Protein AF-A0A3B3WQ26-F1 (afdb_monomer_lite)

pLDDT: mean 80.36, std 15.33, range [40.53, 94.94]

Foldseek 3Di:
DDDDDDDDDDPPPDPLQADDADPDPCRLVVLLVQCPDLDPSSLRRSLVSLLVQCVDVVSLVVVVVVVVSLVVQCVRPDPSSNVSSVVSVVSSVVVVVVPD

Structure (mmCIF, N/CA/C/O backbone):
data_AF-A0A3B3WQ26-F1
#
_entry.id   AF-A0A3B3WQ26-F1
#
loop_
_atom_site.group_PDB
_atom_site.id
_atom_site.type_symbol
_atom_site.label_atom_id
_atom_site.label_alt_id
_atom_site.label_comp_id
_atom_site.label_asym_id
_atom_site.label_entity_id
_atom_site.label_seq_id
_atom_site.pdbx_PDB_ins_code
_atom_site.Cartn_x
_atom_site.Cartn_y
_atom_site.Cartn_z
_atom_site.occupancy
_atom_site.B_iso_or_equiv
_atom_site.auth_seq_id
_atom_site.auth_comp_id
_atom_site.auth_asym_id
_atom_site.auth_atom_id
_atom_site.pdbx_PDB_model_num
ATOM 1 N N . GLY A 1 1 ? 41.587 -30.129 21.181 1.00 42.97 1 GLY A N 1
ATOM 2 C CA . GLY A 1 1 ? 41.619 -29.229 20.016 1.00 42.97 1 GLY A CA 1
ATOM 3 C C . GLY A 1 1 ? 40.367 -29.426 19.189 1.00 42.97 1 GLY A C 1
ATOM 4 O O . GLY A 1 1 ? 39.942 -30.564 19.056 1.00 42.97 1 GLY A O 1
ATOM 5 N N . LYS A 1 2 ? 39.873 -28.321 18.613 1.00 40.53 2 LYS A N 1
ATOM 6 C CA . LYS A 1 2 ? 38.750 -28.172 17.662 1.00 40.53 2 LYS A CA 1
ATOM 7 C C . LYS A 1 2 ? 37.386 -27.827 18.279 1.00 40.53 2 LYS A C 1
ATOM 9 O O . LYS A 1 2 ? 36.528 -28.666 18.510 1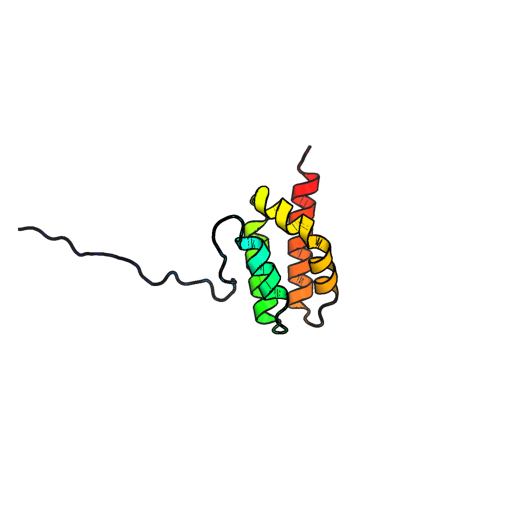.00 40.53 2 LYS A O 1
ATOM 14 N N . HIS A 1 3 ? 37.247 -26.518 18.493 1.00 47.16 3 HIS A N 1
ATOM 15 C CA . HIS A 1 3 ? 36.004 -25.755 18.449 1.00 47.16 3 HIS A CA 1
ATOM 16 C C . HIS A 1 3 ? 35.304 -25.926 17.093 1.00 47.16 3 HIS A C 1
ATOM 18 O O . HIS A 1 3 ? 35.989 -25.939 16.073 1.00 47.16 3 HIS A O 1
ATOM 24 N N . ALA A 1 4 ? 33.971 -25.935 17.087 1.00 45.88 4 ALA A N 1
ATOM 25 C CA . ALA A 1 4 ? 33.161 -25.119 16.176 1.00 45.88 4 ALA A CA 1
ATOM 26 C C . ALA A 1 4 ? 31.680 -25.230 16.569 1.00 45.88 4 ALA A C 1
ATOM 28 O O . ALA A 1 4 ? 31.008 -26.224 16.308 1.00 45.88 4 ALA A O 1
ATOM 29 N N . GLN A 1 5 ? 31.206 -24.178 17.229 1.00 51.31 5 GLN A N 1
ATOM 30 C CA . GLN A 1 5 ? 29.815 -23.892 17.554 1.00 51.31 5 GLN A CA 1
ATOM 31 C C . GLN A 1 5 ? 28.974 -23.848 16.264 1.00 51.31 5 GLN A C 1
ATOM 33 O O . GLN A 1 5 ? 29.229 -23.019 15.391 1.00 51.31 5 GLN A O 1
ATOM 38 N N . ASN A 1 6 ? 27.968 -24.717 16.136 1.00 47.59 6 ASN A N 1
ATOM 39 C CA . ASN A 1 6 ? 26.998 -24.659 15.041 1.00 47.59 6 ASN A CA 1
ATOM 40 C C . ASN A 1 6 ? 26.007 -23.513 15.307 1.00 47.59 6 ASN A C 1
ATOM 42 O O . ASN A 1 6 ? 25.077 -23.642 16.099 1.00 47.59 6 ASN A O 1
ATOM 46 N N . ASN A 1 7 ? 26.259 -22.367 14.682 1.00 61.41 7 ASN A N 1
ATOM 47 C CA . ASN A 1 7 ? 25.336 -21.246 14.569 1.00 61.41 7 ASN A CA 1
ATOM 48 C C . ASN A 1 7 ? 24.372 -21.521 13.412 1.00 61.41 7 ASN A C 1
ATOM 50 O O . ASN A 1 7 ? 24.836 -21.471 12.283 1.00 61.41 7 ASN A O 1
ATOM 54 N N . HIS A 1 8 ? 23.071 -21.736 13.646 1.00 50.28 8 HIS A N 1
ATOM 55 C CA . HIS A 1 8 ? 22.072 -21.560 12.584 1.00 50.28 8 HIS A CA 1
ATOM 56 C C . HIS A 1 8 ? 20.718 -21.051 13.104 1.00 50.28 8 HIS A C 1
ATOM 58 O O . HIS A 1 8 ? 19.899 -21.803 13.621 1.00 50.28 8 HIS A O 1
ATOM 64 N N . ARG A 1 9 ? 20.507 -19.758 12.808 1.00 46.22 9 ARG A N 1
ATOM 65 C CA . ARG A 1 9 ? 19.246 -19.031 12.583 1.0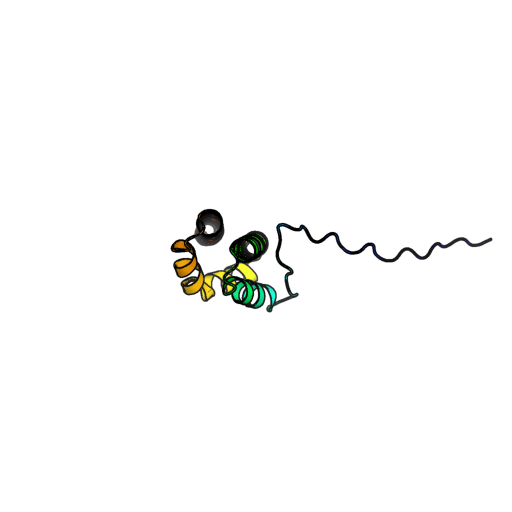0 46.22 9 ARG A CA 1
ATOM 66 C C . ARG A 1 9 ? 18.332 -18.780 13.785 1.00 46.22 9 ARG A C 1
ATOM 68 O O . ARG A 1 9 ? 17.401 -19.525 14.069 1.00 46.22 9 ARG A O 1
ATOM 75 N N . ALA A 1 10 ? 18.512 -17.591 14.361 1.00 52.03 10 ALA A N 1
ATOM 76 C CA . ALA A 1 10 ? 17.415 -16.838 14.959 1.00 52.03 10 ALA A CA 1
ATOM 77 C C . ALA A 1 10 ? 16.211 -16.791 13.987 1.00 52.03 10 ALA A C 1
ATOM 79 O O . ALA A 1 10 ? 16.429 -16.673 12.772 1.00 52.03 10 ALA A O 1
ATOM 80 N N . PRO A 1 11 ? 14.959 -16.868 14.478 1.00 49.25 11 PRO A N 1
ATOM 81 C CA . PRO A 1 11 ? 13.804 -16.579 13.641 1.00 49.25 11 PRO A CA 1
ATOM 82 C C . PRO A 1 11 ? 14.003 -15.162 13.112 1.00 49.25 11 PRO A C 1
ATOM 84 O O . PRO A 1 11 ? 14.308 -14.257 13.892 1.00 49.25 11 PRO A O 1
ATOM 87 N N . SER A 1 12 ? 13.916 -14.964 11.793 1.00 55.62 12 SER A N 1
ATOM 88 C CA . SER A 1 12 ? 13.943 -13.608 11.253 1.00 55.62 12 SER A CA 1
ATOM 89 C C . SER A 1 12 ? 12.835 -12.852 11.967 1.00 55.62 12 SER A C 1
ATOM 91 O O . SER A 1 12 ? 11.672 -13.246 11.855 1.00 55.62 12 SER A O 1
ATOM 93 N N . VAL A 1 13 ? 13.200 -11.841 12.750 1.00 57.19 13 VAL A N 1
ATOM 94 C CA . VAL A 1 13 ? 12.253 -10.918 13.364 1.00 57.19 13 VAL A CA 1
ATOM 95 C C . VAL A 1 13 ? 11.523 -10.272 12.194 1.00 57.19 13 VAL A C 1
ATOM 97 O O . VAL A 1 13 ? 12.040 -9.360 11.556 1.00 57.19 13 VAL A O 1
ATOM 100 N N . MET A 1 14 ? 10.387 -10.854 11.813 1.00 60.06 14 MET A N 1
ATOM 101 C CA . MET A 1 14 ? 9.505 -10.260 10.826 1.00 60.06 14 MET A CA 1
ATOM 102 C C . MET A 1 14 ? 9.037 -8.959 11.455 1.00 60.06 14 MET A C 1
ATOM 104 O O . MET A 1 14 ? 8.505 -8.974 12.565 1.00 60.06 14 MET A O 1
ATOM 108 N N . ASP A 1 15 ? 9.317 -7.846 10.781 1.00 68.81 15 ASP A N 1
ATOM 109 C CA . ASP A 1 15 ? 8.819 -6.539 11.183 1.00 68.81 15 ASP A CA 1
ATOM 110 C C . ASP A 1 15 ? 7.297 -6.667 11.368 1.00 68.81 15 ASP A C 1
ATOM 112 O O . ASP A 1 15 ? 6.603 -6.998 10.401 1.00 68.81 15 ASP A O 1
ATOM 116 N N . PRO A 1 16 ? 6.759 -6.474 12.587 1.00 75.50 16 PRO A N 1
ATOM 117 C CA . PRO A 1 16 ? 5.338 -6.672 12.851 1.00 75.50 16 PRO A CA 1
ATOM 118 C C . PRO A 1 16 ? 4.462 -5.702 12.052 1.00 75.50 16 PRO A C 1
ATOM 120 O O . PRO A 1 16 ? 3.257 -5.937 11.949 1.00 75.50 16 PRO A O 1
ATOM 123 N N . ASN A 1 17 ? 5.059 -4.656 11.466 1.00 81.00 17 ASN A N 1
ATOM 124 C CA . ASN A 1 17 ? 4.409 -3.692 10.587 1.00 81.00 17 ASN A CA 1
ATOM 125 C C . ASN A 1 17 ? 4.442 -4.091 9.102 1.00 81.00 17 ASN A C 1
ATOM 127 O O . ASN A 1 17 ? 3.924 -3.344 8.269 1.00 81.00 17 ASN A O 1
ATOM 131 N N . ARG A 1 18 ? 5.006 -5.253 8.749 1.00 83.44 18 ARG A N 1
ATOM 132 C CA . ARG A 1 18 ? 5.065 -5.758 7.370 1.00 83.44 18 ARG A CA 1
ATOM 133 C C . ARG A 1 18 ? 4.351 -7.092 7.238 1.00 83.44 18 ARG A C 1
ATOM 135 O O . ARG A 1 18 ? 4.375 -7.939 8.129 1.00 83.44 18 ARG A O 1
ATOM 142 N N . ALA A 1 19 ? 3.704 -7.279 6.097 1.00 85.62 19 ALA A N 1
ATOM 143 C CA . ALA A 1 19 ? 3.104 -8.553 5.744 1.00 85.62 19 ALA A CA 1
ATOM 144 C C . ALA A 1 19 ? 4.177 -9.542 5.257 1.00 85.62 19 ALA A C 1
ATOM 146 O O . ALA A 1 19 ? 5.120 -9.119 4.579 1.00 85.62 19 ALA A O 1
ATOM 147 N N . PRO A 1 20 ? 4.019 -10.855 5.514 1.00 85.56 20 PRO A N 1
ATOM 148 C CA . PRO A 1 20 ? 4.859 -11.881 4.909 1.00 85.56 20 PRO A CA 1
ATOM 149 C C . PRO A 1 20 ? 4.776 -11.819 3.381 1.00 85.56 20 PRO A C 1
ATOM 151 O O . PRO A 1 20 ? 3.680 -11.792 2.813 1.00 85.56 20 PRO A O 1
ATOM 154 N N . VAL A 1 21 ? 5.936 -11.838 2.726 1.00 86.12 21 VAL A N 1
ATOM 155 C CA . VAL A 1 21 ? 6.065 -11.701 1.272 1.00 86.12 21 VAL A CA 1
ATOM 156 C C . VAL A 1 21 ? 6.592 -13.001 0.665 1.00 86.12 21 VAL A C 1
ATOM 158 O O . VAL A 1 21 ? 7.655 -13.486 1.051 1.00 86.12 21 VAL A O 1
ATOM 161 N N . ALA A 1 22 ? 5.872 -13.569 -0.302 1.00 86.75 22 ALA A N 1
ATOM 162 C CA . ALA A 1 22 ? 6.334 -14.723 -1.066 1.00 86.75 22 ALA A CA 1
ATOM 163 C C . ALA A 1 22 ? 7.495 -14.359 -1.994 1.00 86.75 22 ALA A C 1
ATOM 165 O O . ALA A 1 22 ? 7.612 -13.246 -2.501 1.00 86.75 22 ALA A O 1
ATOM 166 N N . PHE A 1 23 ? 8.323 -15.353 -2.293 1.00 79.88 23 PHE A N 1
ATOM 167 C CA . PHE A 1 23 ? 9.448 -15.198 -3.206 1.00 79.88 23 PHE A CA 1
ATOM 168 C C . PHE A 1 23 ? 9.007 -15.100 -4.670 1.00 79.88 23 PHE A C 1
ATOM 170 O O . PHE A 1 23 ? 8.001 -15.682 -5.088 1.00 79.88 23 PHE A O 1
ATOM 177 N N . GLY A 1 24 ? 9.808 -14.389 -5.474 1.00 84.19 24 GLY A N 1
ATOM 178 C CA . GLY A 1 24 ? 9.613 -14.288 -6.923 1.00 84.19 24 GLY A CA 1
ATOM 179 C C . GLY A 1 24 ? 8.219 -13.776 -7.289 1.00 84.19 24 GLY A C 1
ATOM 180 O O . GLY A 1 24 ? 7.572 -13.103 -6.489 1.00 84.19 24 GLY A O 1
ATOM 181 N N . ARG A 1 25 ? 7.715 -14.102 -8.481 1.00 83.69 25 ARG A N 1
ATOM 182 C CA . ARG A 1 25 ? 6.475 -13.544 -9.068 1.00 83.69 25 ARG A CA 1
ATOM 183 C C . ARG A 1 25 ? 5.200 -13.649 -8.211 1.00 83.69 25 ARG A C 1
ATOM 185 O O . ARG A 1 25 ? 4.221 -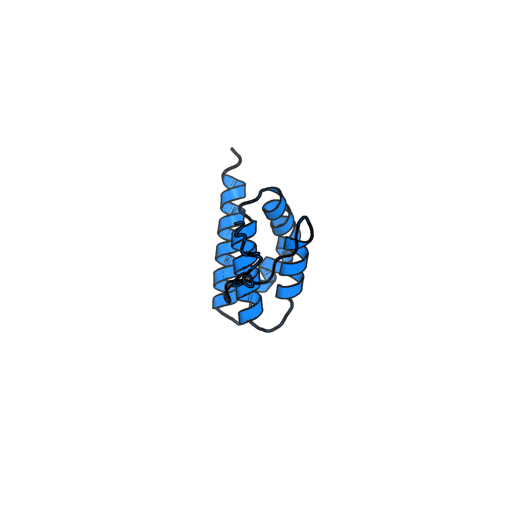12.983 -8.522 1.00 83.69 25 ARG A O 1
ATOM 192 N N . ARG A 1 26 ? 5.195 -14.442 -7.132 1.00 86.75 26 ARG A N 1
ATOM 193 C CA . ARG A 1 26 ? 4.064 -14.563 -6.194 1.00 86.75 26 ARG A CA 1
ATOM 194 C C . ARG A 1 26 ? 3.980 -13.443 -5.149 1.00 86.75 26 ARG A C 1
ATOM 196 O O . ARG A 1 26 ? 2.912 -13.304 -4.566 1.00 86.75 26 ARG A O 1
ATOM 203 N N . ALA A 1 27 ? 5.033 -12.644 -4.944 1.00 89.12 27 ALA A N 1
ATOM 204 C CA . ALA A 1 27 ? 5.052 -11.583 -3.926 1.00 89.12 27 ALA A CA 1
ATOM 205 C C . ALA A 1 27 ? 3.856 -10.621 -4.035 1.00 89.12 27 ALA A C 1
ATOM 207 O O . ALA A 1 27 ? 3.088 -10.468 -3.090 1.00 89.12 27 ALA A O 1
ATOM 208 N N . VAL A 1 28 ? 3.668 -10.014 -5.214 1.00 89.12 28 VAL A N 1
ATOM 209 C CA . VAL A 1 28 ? 2.605 -9.028 -5.452 1.00 89.12 28 VAL A CA 1
ATOM 210 C C . VAL A 1 28 ? 1.220 -9.687 -5.402 1.00 89.12 28 VAL A C 1
ATOM 212 O O . VAL A 1 28 ? 0.403 -9.236 -4.602 1.00 89.12 28 VAL A O 1
ATOM 215 N N . PRO A 1 29 ? 0.936 -10.789 -6.131 1.00 89.31 29 PRO A N 1
ATOM 216 C CA . PRO A 1 29 ? -0.357 -11.470 -6.032 1.00 89.31 29 PRO A CA 1
ATOM 217 C C . PRO A 1 29 ? -0.753 -11.854 -4.603 1.00 89.31 29 PRO A C 1
ATOM 219 O O . PRO A 1 29 ? -1.897 -11.638 -4.218 1.00 89.31 29 PRO A O 1
ATOM 222 N N . GLN A 1 30 ? 0.184 -12.363 -3.797 1.00 91.25 30 GLN A N 1
ATOM 223 C CA . GLN A 1 30 ? -0.100 -12.743 -2.413 1.00 91.25 30 GLN A CA 1
ATOM 224 C C . GLN A 1 30 ? -0.431 -11.526 -1.538 1.00 91.25 30 GLN A C 1
ATOM 226 O O . GLN A 1 30 ? -1.346 -11.586 -0.722 1.00 91.25 30 GLN A O 1
ATOM 231 N N . LEU A 1 31 ? 0.290 -10.412 -1.684 1.00 90.88 31 LEU A N 1
ATOM 232 C CA . LEU A 1 31 ? -0.030 -9.193 -0.936 1.00 90.88 31 LEU A CA 1
ATOM 233 C C . LEU A 1 31 ? -1.402 -8.652 -1.341 1.00 90.88 31 LEU A C 1
ATOM 235 O O . LEU A 1 31 ? -2.195 -8.278 -0.487 1.00 90.88 31 LEU A O 1
ATOM 239 N N . PHE A 1 32 ? -1.735 -8.716 -2.626 1.00 89.81 32 PHE A N 1
ATOM 240 C CA . PHE A 1 32 ? -3.059 -8.354 -3.116 1.00 89.81 32 PHE A CA 1
ATOM 241 C C . PHE A 1 32 ? -4.168 -9.278 -2.591 1.00 89.81 32 PHE A C 1
ATOM 243 O O . PHE A 1 32 ? -5.264 -8.808 -2.292 1.00 89.81 32 PHE A O 1
ATOM 250 N N . GLU A 1 33 ? -3.909 -10.580 -2.447 1.00 89.38 33 GLU A N 1
ATOM 251 C CA . GLU A 1 33 ? -4.821 -11.508 -1.766 1.00 89.38 33 GLU A CA 1
ATOM 252 C C . GLU A 1 33 ? -5.084 -11.053 -0.318 1.00 89.38 33 GLU A 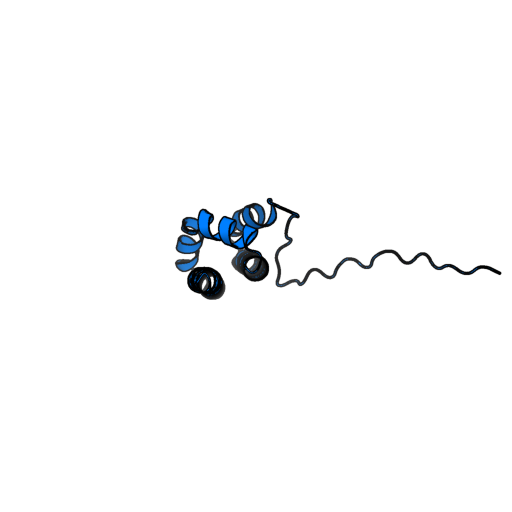C 1
ATOM 254 O O . GLU A 1 33 ? -6.242 -11.014 0.096 1.00 89.38 33 GLU A O 1
ATOM 259 N N . GLN A 1 34 ? -4.048 -10.614 0.408 1.00 88.00 34 GLN A N 1
ATOM 260 C CA . GLN A 1 34 ? -4.165 -10.108 1.784 1.00 88.00 34 GLN A CA 1
ATOM 261 C C . GLN A 1 34 ? -4.951 -8.791 1.892 1.00 88.00 34 GLN A C 1
ATOM 263 O O . GLN A 1 34 ? -5.618 -8.570 2.900 1.00 88.00 34 GLN A O 1
ATOM 268 N N . LEU A 1 35 ? -4.952 -7.946 0.854 1.00 88.94 35 LEU A N 1
ATOM 269 C CA . LEU A 1 35 ? -5.741 -6.703 0.824 1.00 88.94 35 LEU A CA 1
ATOM 270 C C . LEU A 1 35 ? -7.262 -6.940 0.798 1.00 88.94 35 LEU A C 1
ATOM 272 O O . LEU A 1 35 ? -8.027 -6.013 1.048 1.00 88.94 35 LEU A O 1
ATOM 276 N N . GLN A 1 36 ? -7.716 -8.165 0.508 1.00 85.50 36 GLN A N 1
ATOM 277 C CA . GLN A 1 36 ? -9.142 -8.523 0.544 1.00 85.50 36 GLN A CA 1
ATOM 278 C C . GLN A 1 36 ? -9.653 -8.818 1.959 1.00 85.50 36 GLN A C 1
ATOM 280 O O . GLN A 1 36 ? -10.862 -8.884 2.174 1.00 85.50 36 GLN A O 1
ATOM 285 N N . VAL A 1 37 ? -8.753 -9.020 2.924 1.00 83.88 37 VAL A N 1
ATOM 286 C CA . VAL A 1 37 ? -9.123 -9.268 4.320 1.00 83.88 37 VAL A CA 1
ATOM 287 C C . VAL A 1 37 ? -9.701 -7.985 4.907 1.00 83.88 37 VAL A C 1
ATOM 289 O O . VAL A 1 37 ? -9.133 -6.917 4.715 1.00 83.88 37 VAL A O 1
ATOM 292 N N . GLN A 1 38 ? -10.807 -8.067 5.651 1.00 82.75 38 GLN A N 1
ATOM 293 C CA . GLN A 1 38 ? -11.472 -6.882 6.216 1.00 82.75 38 GLN A CA 1
ATOM 294 C C . GLN A 1 38 ? -10.755 -6.247 7.420 1.00 82.75 38 GLN A C 1
ATOM 296 O O . GLN A 1 38 ? -11.254 -5.275 7.970 1.00 82.75 38 GLN A O 1
ATOM 301 N N . ASP A 1 39 ? -9.589 -6.751 7.820 1.00 90.00 39 ASP A N 1
ATOM 302 C CA . ASP A 1 39 ? -8.812 -6.176 8.917 1.00 90.00 39 ASP A CA 1
ATOM 303 C C . ASP A 1 39 ? -7.907 -5.034 8.405 1.00 90.00 39 ASP A C 1
ATOM 305 O O . ASP A 1 39 ? -6.964 -5.300 7.644 1.00 90.00 39 ASP A O 1
ATOM 309 N N . PRO A 1 40 ? -8.135 -3.777 8.839 1.00 89.81 40 PRO A N 1
ATOM 310 C CA . PRO A 1 40 ? -7.321 -2.635 8.437 1.00 89.81 40 PRO A CA 1
ATOM 311 C C . PRO A 1 40 ? -5.835 -2.802 8.752 1.00 89.81 40 PRO A C 1
ATOM 313 O O . PRO A 1 40 ? -4.990 -2.430 7.938 1.00 89.81 40 PRO A O 1
ATOM 316 N N . ALA A 1 41 ? -5.485 -3.420 9.884 1.00 90.25 41 ALA A N 1
ATOM 317 C CA . ALA A 1 41 ? -4.088 -3.625 10.251 1.00 90.25 41 ALA A CA 1
ATOM 318 C C . ALA A 1 41 ? -3.394 -4.571 9.262 1.00 90.25 41 ALA A C 1
ATOM 320 O O . ALA A 1 41 ? -2.256 -4.333 8.857 1.00 90.25 41 ALA A O 1
ATOM 321 N N . HIS A 1 42 ? -4.083 -5.621 8.805 1.00 90.19 42 HIS A N 1
ATOM 322 C CA . HIS A 1 42 ? -3.552 -6.504 7.765 1.00 90.19 42 HIS A CA 1
ATOM 323 C C . HIS A 1 42 ? -3.393 -5.780 6.428 1.00 90.19 42 HIS A C 1
ATOM 325 O O . HIS A 1 42 ? -2.344 -5.922 5.795 1.00 90.19 42 HIS A O 1
ATOM 331 N N . LYS A 1 43 ? -4.377 -4.965 6.030 1.00 92.00 43 LYS A N 1
ATOM 332 C CA . LYS A 1 43 ? -4.298 -4.164 4.801 1.00 92.00 43 LYS A CA 1
ATOM 333 C C . LYS A 1 43 ? -3.113 -3.202 4.832 1.00 92.00 43 LYS A C 1
ATOM 335 O O . LYS A 1 43 ? -2.328 -3.183 3.889 1.00 92.00 43 LYS A O 1
ATOM 340 N N . VAL A 1 44 ? -2.932 -2.460 5.927 1.00 92.56 44 VAL A N 1
ATOM 341 C CA . VAL A 1 44 ? -1.806 -1.527 6.096 1.00 92.56 44 VAL A CA 1
ATOM 342 C C . VAL A 1 44 ? -0.471 -2.260 5.991 1.00 92.56 44 VAL A C 1
ATOM 344 O O . VAL A 1 44 ? 0.399 -1.816 5.252 1.00 92.56 44 VAL A O 1
ATOM 347 N N . ARG A 1 45 ? -0.312 -3.416 6.643 1.00 92.25 45 ARG A N 1
ATOM 348 C CA . ARG A 1 45 ? 0.924 -4.214 6.547 1.00 92.25 45 ARG A CA 1
ATOM 349 C C . ARG A 1 45 ? 1.203 -4.715 5.134 1.00 92.25 45 ARG A C 1
ATOM 351 O O . ARG A 1 45 ? 2.355 -4.712 4.703 1.00 92.25 45 ARG A O 1
ATOM 358 N N . ALA A 1 46 ? 0.163 -5.135 4.416 1.00 92.56 46 ALA A N 1
ATOM 359 C CA . ALA A 1 46 ? 0.286 -5.558 3.027 1.00 92.56 46 ALA A CA 1
ATOM 360 C C . ALA A 1 46 ? 0.661 -4.388 2.105 1.00 92.56 46 ALA A C 1
ATOM 362 O O . ALA A 1 46 ? 1.528 -4.549 1.247 1.00 92.56 46 ALA A O 1
ATOM 363 N N . LEU A 1 47 ? 0.073 -3.206 2.319 1.00 93.00 47 LEU A N 1
ATOM 364 C CA . LEU A 1 47 ? 0.425 -1.978 1.602 1.00 93.00 47 LEU A CA 1
ATOM 365 C C . LEU A 1 47 ? 1.864 -1.538 1.892 1.00 93.00 47 LEU A C 1
ATOM 367 O O . LEU A 1 47 ? 2.585 -1.228 0.951 1.00 93.00 47 LEU A O 1
ATOM 371 N N . THR A 1 48 ? 2.311 -1.583 3.150 1.00 93.38 48 THR A N 1
ATOM 372 C CA . THR A 1 48 ? 3.707 -1.299 3.522 1.00 93.38 48 THR A CA 1
ATOM 373 C C . THR A 1 48 ? 4.670 -2.217 2.771 1.00 93.38 48 THR A C 1
ATOM 375 O O . THR A 1 48 ? 5.603 -1.738 2.132 1.00 93.38 48 THR A O 1
ATOM 378 N N . SER A 1 49 ? 4.405 -3.528 2.762 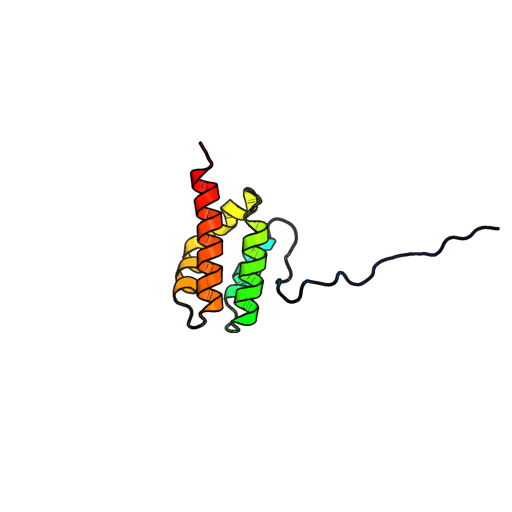1.00 92.25 49 SER A N 1
ATOM 379 C CA . SER A 1 49 ? 5.225 -4.480 2.006 1.00 92.25 49 SER A CA 1
ATOM 380 C C . SER A 1 49 ? 5.180 -4.223 0.493 1.00 92.25 49 SER A C 1
ATOM 382 O O . SER A 1 49 ? 6.176 -4.439 -0.190 1.00 92.25 49 SER A O 1
ATOM 384 N N . LEU A 1 50 ? 4.055 -3.755 -0.061 1.00 91.25 50 LEU A N 1
ATOM 385 C CA . LEU A 1 50 ? 3.986 -3.355 -1.471 1.00 91.25 50 LEU A CA 1
ATOM 386 C C . LEU A 1 50 ? 4.832 -2.108 -1.751 1.00 91.25 50 LEU A C 1
ATOM 388 O O . LEU A 1 50 ? 5.534 -2.097 -2.759 1.00 91.25 50 LEU A O 1
ATOM 392 N N . CYS A 1 51 ? 4.819 -1.103 -0.868 1.00 91.00 51 CYS A N 1
ATOM 393 C CA . CYS A 1 51 ? 5.677 0.081 -0.984 1.00 91.00 51 CYS A CA 1
ATOM 394 C C . CYS A 1 51 ? 7.162 -0.302 -1.054 1.00 91.00 51 CYS A C 1
ATOM 396 O O . CYS A 1 51 ? 7.883 0.217 -1.902 1.00 91.00 51 CYS A O 1
ATOM 398 N N . ASP A 1 52 ? 7.603 -1.263 -0.238 1.00 89.19 52 ASP A N 1
ATOM 399 C CA . ASP A 1 52 ? 8.984 -1.760 -0.280 1.00 89.19 52 ASP A CA 1
ATOM 400 C C . ASP A 1 52 ? 9.323 -2.455 -1.613 1.00 89.19 52 ASP A C 1
ATOM 402 O O . ASP A 1 52 ? 10.452 -2.382 -2.098 1.00 89.19 52 ASP A O 1
ATOM 406 N N . LEU A 1 53 ? 8.353 -3.149 -2.219 1.00 87.88 53 LEU A N 1
ATOM 407 C CA . LEU A 1 53 ? 8.571 -3.941 -3.431 1.00 87.88 53 LEU A CA 1
ATOM 408 C C . LEU A 1 53 ? 8.541 -3.115 -4.715 1.00 87.88 53 LEU A C 1
ATOM 410 O O . LEU A 1 53 ? 9.217 -3.483 -5.672 1.00 87.88 53 LEU A O 1
ATOM 414 N N . VAL A 1 54 ? 7.775 -2.022 -4.784 1.00 88.44 54 VAL A N 1
ATOM 415 C CA . VAL A 1 54 ? 7.623 -1.237 -6.028 1.00 88.44 54 VAL A CA 1
ATOM 416 C C . VAL A 1 54 ? 8.901 -0.523 -6.481 1.00 88.44 54 VAL A C 1
ATOM 418 O O . VAL A 1 54 ? 8.945 -0.025 -7.604 1.00 88.44 54 VAL A O 1
ATOM 421 N N . HIS A 1 55 ? 9.957 -0.527 -5.665 1.00 83.94 55 HIS A N 1
ATOM 422 C CA . HIS A 1 55 ? 11.298 -0.123 -6.090 1.00 83.94 55 HIS A CA 1
ATOM 423 C C . HIS A 1 55 ? 11.899 -1.066 -7.151 1.00 83.94 55 HIS A C 1
ATOM 425 O O . HIS A 1 55 ? 12.748 -0.648 -7.939 1.00 83.94 55 HIS A O 1
ATOM 431 N N . GLU A 1 56 ? 11.452 -2.325 -7.218 1.00 85.38 56 GLU A N 1
ATOM 432 C CA . GLU A 1 56 ? 11.841 -3.279 -8.258 1.00 85.38 56 GLU A CA 1
ATOM 433 C C . GLU A 1 56 ? 10.959 -3.108 -9.516 1.00 85.38 56 GLU A C 1
ATOM 435 O O . GLU A 1 56 ? 9.736 -3.260 -9.432 1.00 85.38 56 GLU A O 1
ATOM 440 N N . PRO A 1 57 ? 11.527 -2.890 -10.720 1.00 81.88 57 PRO A N 1
ATOM 441 C CA . PRO A 1 57 ? 10.741 -2.648 -11.937 1.00 81.88 57 PRO A CA 1
ATOM 442 C C . PRO A 1 57 ? 9.737 -3.759 -12.290 1.00 81.88 57 PRO A C 1
ATOM 444 O O . PRO A 1 57 ? 8.638 -3.472 -12.768 1.00 81.88 57 PRO A O 1
ATOM 447 N N . GLU A 1 58 ? 10.082 -5.028 -12.038 1.00 85.44 58 GLU A N 1
ATOM 448 C CA . GLU A 1 58 ? 9.178 -6.165 -12.278 1.00 85.44 58 GLU A CA 1
ATOM 449 C C . GLU A 1 58 ? 7.959 -6.120 -11.338 1.00 85.44 58 GLU A C 1
ATOM 451 O O . GLU A 1 58 ? 6.827 -6.371 -11.758 1.00 85.44 58 GLU A O 1
ATOM 456 N N . ARG A 1 59 ? 8.171 -5.742 -10.073 1.00 86.50 59 ARG A N 1
ATOM 457 C CA . ARG A 1 59 ? 7.123 -5.622 -9.044 1.00 86.50 59 ARG A CA 1
ATOM 458 C C . ARG A 1 59 ? 6.248 -4.411 -9.255 1.00 86.50 59 ARG A C 1
ATOM 460 O O . ARG A 1 59 ? 5.031 -4.497 -9.090 1.00 86.50 59 ARG A O 1
ATOM 467 N N . LEU A 1 60 ? 6.867 -3.305 -9.650 1.00 85.94 60 LEU A N 1
ATOM 468 C CA . LEU A 1 60 ? 6.182 -2.094 -10.054 1.00 85.94 60 LEU A CA 1
ATOM 469 C C . LEU A 1 60 ? 5.173 -2.409 -11.157 1.00 85.94 60 LEU A C 1
ATOM 471 O O . LEU A 1 60 ? 3.995 -2.099 -11.009 1.00 85.94 60 LEU A O 1
ATOM 475 N N . TYR A 1 61 ? 5.611 -3.083 -12.225 1.00 84.50 61 TYR A N 1
ATOM 476 C CA . TYR A 1 61 ? 4.732 -3.434 -13.339 1.00 84.50 61 TYR A CA 1
ATOM 477 C C . TYR A 1 61 ? 3.564 -4.322 -12.889 1.00 84.50 61 TYR A C 1
ATOM 479 O O . TYR A 1 61 ? 2.416 -4.024 -13.209 1.00 84.50 61 TYR A O 1
ATOM 487 N N . GLN A 1 62 ? 3.831 -5.347 -12.073 1.00 84.88 62 GLN A N 1
ATOM 488 C CA . GLN A 1 62 ? 2.785 -6.206 -11.499 1.00 84.88 62 GLN A CA 1
ATOM 489 C C . GLN A 1 62 ? 1.775 -5.411 -10.653 1.00 84.88 62 GLN A C 1
ATOM 491 O O . GLN A 1 62 ? 0.567 -5.634 -10.745 1.00 84.88 62 GLN A O 1
ATOM 496 N N . THR A 1 63 ? 2.254 -4.455 -9.858 1.00 85.75 63 THR A N 1
ATOM 497 C CA . THR A 1 63 ? 1.407 -3.615 -8.999 1.00 85.75 63 THR A CA 1
ATOM 498 C C . THR A 1 63 ? 0.553 -2.653 -9.829 1.00 85.75 63 THR A C 1
ATOM 500 O O . THR A 1 63 ? -0.643 -2.533 -9.575 1.00 85.75 63 THR A O 1
ATOM 503 N N . VAL A 1 64 ? 1.126 -2.042 -10.875 1.00 84.38 64 VAL A N 1
ATOM 504 C CA . VAL A 1 64 ? 0.405 -1.193 -11.842 1.00 84.38 64 VAL A CA 1
ATOM 505 C C . VAL A 1 64 ? -0.699 -1.979 -12.545 1.00 84.38 64 VAL A C 1
ATOM 507 O O . VAL A 1 64 ? -1.824 -1.494 -12.641 1.00 84.38 64 VAL A O 1
ATOM 510 N N . THR A 1 65 ? -0.417 -3.207 -12.994 1.00 81.12 65 THR A N 1
ATOM 511 C CA . THR A 1 65 ? -1.430 -4.056 -13.645 1.00 81.12 65 THR A CA 1
ATOM 512 C C . THR A 1 65 ? -2.581 -4.441 -12.713 1.00 81.12 65 THR A C 1
ATOM 514 O O . THR A 1 65 ? -3.667 -4.751 -13.186 1.00 81.12 65 THR A O 1
ATOM 517 N N . GLY A 1 66 ? -2.378 -4.380 -11.393 1.00 78.38 66 GLY A N 1
ATOM 518 C CA . GLY A 1 66 ? -3.424 -4.569 -10.385 1.00 78.38 66 GLY A CA 1
ATOM 519 C C . GLY A 1 66 ? -4.169 -3.287 -9.986 1.00 78.38 66 GLY A C 1
ATOM 520 O O . GLY A 1 66 ? -4.932 -3.321 -9.021 1.00 78.38 66 GLY A O 1
ATOM 521 N N . GLY A 1 67 ? -3.947 -2.164 -10.678 1.00 75.25 67 GLY A N 1
ATOM 522 C CA . GLY A 1 67 ? -4.334 -0.815 -10.245 1.00 75.25 67 GLY A CA 1
ATOM 523 C C . GLY A 1 67 ? -5.814 -0.603 -9.905 1.00 75.25 67 GLY A C 1
ATOM 524 O O . GLY A 1 67 ? -6.114 0.208 -9.031 1.00 75.25 67 GLY A O 1
ATOM 525 N N . GLU A 1 68 ? -6.737 -1.362 -10.501 1.00 78.25 68 GLU A N 1
ATOM 526 C CA . GLU A 1 68 ? -8.169 -1.313 -10.150 1.00 78.25 68 GLU A CA 1
ATOM 527 C C . GLU A 1 68 ? -8.406 -1.610 -8.662 1.00 78.25 68 GLU A C 1
ATOM 529 O O . GLU A 1 68 ? -9.216 -0.961 -8.002 1.00 78.25 68 GLU A O 1
ATOM 534 N N . ARG A 1 69 ? -7.631 -2.538 -8.089 1.00 81.69 69 ARG A N 1
ATOM 535 C CA . ARG A 1 69 ? -7.753 -2.926 -6.676 1.00 81.69 69 ARG A CA 1
ATOM 536 C C . ARG A 1 69 ? -7.232 -1.836 -5.741 1.00 81.69 69 ARG A C 1
ATOM 538 O O . ARG A 1 69 ? -7.738 -1.704 -4.632 1.00 81.69 69 ARG A O 1
ATOM 545 N N . LEU A 1 70 ? -6.271 -1.026 -6.191 1.00 85.31 70 LEU A N 1
ATOM 546 C CA . LEU A 1 70 ? -5.782 0.125 -5.427 1.00 85.31 70 LEU A CA 1
ATOM 547 C C . LEU A 1 70 ? -6.816 1.257 -5.390 1.00 85.31 70 LEU A C 1
ATOM 549 O O . LEU A 1 70 ? -6.948 1.918 -4.367 1.00 85.31 70 LEU A O 1
ATOM 553 N N . GLN A 1 71 ? -7.596 1.451 -6.459 1.00 85.88 71 GLN A N 1
ATOM 554 C CA . GLN A 1 71 ? -8.661 2.463 -6.476 1.00 85.88 71 GLN A CA 1
ATOM 555 C C . GLN A 1 71 ? -9.766 2.163 -5.456 1.00 85.88 71 GLN A C 1
ATOM 557 O O . GLN A 1 71 ? -10.292 3.086 -4.839 1.00 85.88 71 GLN A O 1
ATOM 562 N N . VAL A 1 72 ? -10.083 0.883 -5.236 1.00 88.25 72 VAL A N 1
ATOM 563 C CA . VAL A 1 72 ? -11.041 0.468 -4.199 1.00 88.25 72 VAL A CA 1
ATOM 564 C C . VAL A 1 72 ? -10.525 0.824 -2.800 1.00 88.25 72 VAL A C 1
ATOM 566 O O . VAL A 1 72 ? -11.283 1.329 -1.979 1.00 88.25 72 VAL A O 1
ATOM 569 N N . LEU A 1 73 ? -9.226 0.643 -2.539 1.00 89.56 73 LEU A N 1
ATOM 570 C CA . LEU A 1 73 ? -8.616 0.935 -1.233 1.00 89.56 73 LEU A CA 1
ATOM 571 C C . LEU A 1 73 ? -8.513 2.435 -0.918 1.00 89.56 73 LEU A C 1
ATOM 573 O O . LEU A 1 73 ? -8.396 2.813 0.246 1.00 89.56 73 LEU A O 1
ATOM 577 N N . LEU A 1 74 ? -8.612 3.311 -1.923 1.00 89.94 74 LEU A N 1
ATOM 578 C CA . LEU A 1 74 ? -8.751 4.755 -1.694 1.00 89.94 74 LEU A CA 1
ATOM 579 C C . LEU A 1 74 ? -10.094 5.128 -1.053 1.00 89.94 74 LEU A C 1
ATOM 581 O O . LEU A 1 74 ? -10.205 6.202 -0.467 1.00 89.94 74 LEU A O 1
ATOM 585 N N . GLN A 1 75 ? -11.095 4.253 -1.157 1.00 91.38 75 GLN A N 1
ATOM 586 C CA . GLN A 1 75 ? -12.427 4.425 -0.573 1.00 91.38 75 GLN A CA 1
ATOM 587 C C . GLN A 1 75 ? -12.615 3.589 0.701 1.00 91.38 75 GLN A C 1
ATOM 589 O O . GLN A 1 75 ? -13.733 3.480 1.191 1.00 91.38 75 GLN A O 1
ATOM 594 N N . ASP A 1 76 ? -11.544 2.989 1.232 1.00 92.38 76 ASP A N 1
ATOM 595 C CA . ASP A 1 76 ? -11.608 2.195 2.461 1.00 92.38 76 ASP A CA 1
ATOM 596 C C . ASP A 1 76 ? -12.071 3.049 3.649 1.00 92.38 76 ASP A C 1
ATOM 598 O O . ASP A 1 76 ? -11.711 4.225 3.733 1.00 92.38 76 ASP A O 1
ATOM 602 N N . ASP A 1 77 ? -12.831 2.473 4.582 1.00 91.62 77 ASP A N 1
ATOM 603 C CA . ASP A 1 77 ? -13.313 3.176 5.779 1.00 91.62 77 ASP A CA 1
ATOM 604 C C . ASP A 1 77 ? -12.153 3.615 6.687 1.00 91.62 77 ASP A C 1
ATOM 606 O O . ASP A 1 77 ? -12.203 4.676 7.325 1.00 91.62 77 ASP A O 1
ATOM 610 N N . ASP A 1 78 ? -11.056 2.853 6.694 1.00 93.94 78 ASP A N 1
ATOM 611 C CA . ASP A 1 78 ? -9.895 3.134 7.525 1.00 93.94 78 ASP A CA 1
ATOM 612 C C . ASP A 1 78 ? -8.957 4.185 6.903 1.00 93.94 78 ASP A C 1
ATOM 614 O O . ASP A 1 78 ? -8.470 4.075 5.775 1.00 93.94 78 ASP A O 1
ATOM 618 N N . ALA A 1 79 ? -8.658 5.233 7.675 1.00 93.69 79 ALA A N 1
ATOM 619 C CA . ALA A 1 79 ? -7.822 6.338 7.215 1.00 93.69 79 ALA A CA 1
ATOM 620 C C . ALA A 1 79 ? -6.354 5.944 6.977 1.00 93.69 79 ALA A C 1
ATOM 622 O O . ALA A 1 79 ? -5.706 6.520 6.097 1.00 93.69 79 ALA A O 1
ATOM 623 N N . ALA A 1 80 ? -5.819 4.981 7.732 1.00 93.38 80 ALA A N 1
ATOM 624 C CA . ALA A 1 80 ? -4.450 4.513 7.553 1.00 93.38 80 ALA A CA 1
ATOM 625 C C . ALA A 1 80 ? -4.318 3.694 6.261 1.00 93.38 80 ALA A C 1
ATOM 627 O O . ALA A 1 80 ? -3.342 3.879 5.528 1.00 93.38 80 ALA A O 1
ATOM 628 N N . VAL A 1 81 ? -5.324 2.875 5.931 1.00 93.31 81 VAL A N 1
ATOM 629 C CA . VAL A 1 81 ? -5.408 2.151 4.651 1.00 93.31 81 VAL A CA 1
ATOM 630 C C . VAL A 1 81 ? -5.434 3.128 3.477 1.00 93.31 81 VAL A C 1
ATOM 632 O O . VAL A 1 81 ? -4.613 3.001 2.561 1.00 93.31 81 VAL A O 1
ATOM 635 N N . ARG A 1 82 ? -6.294 4.155 3.521 1.00 94.75 82 ARG A N 1
ATOM 636 C CA . ARG A 1 82 ? -6.337 5.192 2.473 1.00 94.75 82 ARG A CA 1
ATOM 637 C C . ARG A 1 82 ? -4.995 5.914 2.332 1.00 94.75 82 ARG A C 1
ATOM 639 O O . ARG A 1 82 ? -4.474 6.045 1.227 1.00 94.75 82 ARG A O 1
ATOM 646 N N . SER A 1 83 ? -4.400 6.334 3.451 1.00 94.94 83 SER A N 1
ATOM 647 C CA . SER A 1 83 ? -3.119 7.054 3.475 1.00 94.94 83 SER A CA 1
ATOM 648 C C . SER A 1 83 ? -1.970 6.231 2.880 1.00 94.94 83 SER A C 1
ATOM 650 O O . SER A 1 83 ? -1.230 6.726 2.027 1.00 94.94 83 SER A O 1
ATOM 652 N N . LYS A 1 84 ? -1.841 4.951 3.259 1.00 93.25 84 LYS A N 1
ATOM 653 C CA . LYS A 1 84 ? -0.830 4.060 2.664 1.00 93.25 84 LYS A CA 1
ATOM 654 C C . LYS A 1 84 ? -1.092 3.764 1.193 1.00 93.25 84 LYS A C 1
ATOM 656 O O . LYS A 1 84 ? -0.144 3.687 0.418 1.00 93.25 84 LYS A O 1
ATOM 661 N N . THR A 1 85 ? -2.352 3.655 0.786 1.00 93.19 85 THR A N 1
ATOM 662 C CA . THR A 1 85 ? -2.701 3.472 -0.629 1.00 93.19 85 THR A CA 1
ATOM 663 C C . THR A 1 85 ? -2.257 4.676 -1.464 1.00 93.19 85 THR A C 1
ATOM 665 O O . THR A 1 85 ? -1.657 4.494 -2.523 1.00 93.19 85 THR A O 1
ATOM 668 N N . CYS A 1 86 ? -2.467 5.903 -0.974 1.00 93.12 86 CYS A N 1
ATOM 669 C CA . CYS A 1 86 ? -1.969 7.114 -1.631 1.00 93.12 86 CYS A CA 1
ATOM 670 C C . CYS A 1 86 ? -0.440 7.120 -1.755 1.00 93.12 86 CYS A C 1
ATOM 672 O O . CYS A 1 86 ? 0.081 7.426 -2.825 1.00 93.12 86 CYS A O 1
ATOM 674 N N . GLU A 1 87 ? 0.289 6.761 -0.695 1.00 93.06 87 GLU A N 1
ATOM 675 C CA . GLU A 1 87 ? 1.755 6.665 -0.744 1.00 93.06 87 GLU A CA 1
ATOM 676 C C . GLU A 1 87 ? 2.230 5.667 -1.809 1.00 93.06 87 GLU A C 1
ATOM 678 O O . GLU A 1 87 ? 3.092 6.004 -2.622 1.00 93.06 87 GLU A O 1
ATOM 683 N N . LEU A 1 88 ? 1.631 4.473 -1.852 1.00 91.25 88 LEU A N 1
ATOM 684 C CA . LEU A 1 88 ? 1.947 3.464 -2.861 1.00 91.25 88 LEU A CA 1
ATOM 685 C C . LEU A 1 88 ? 1.724 4.008 -4.278 1.00 91.25 88 LEU A C 1
ATOM 687 O O . LEU A 1 88 ? 2.581 3.851 -5.146 1.00 91.25 88 LEU A O 1
ATOM 691 N N . LEU A 1 89 ? 0.602 4.691 -4.514 1.00 89.38 89 LEU A N 1
ATOM 692 C CA . LEU A 1 89 ? 0.313 5.311 -5.808 1.00 89.38 89 LEU A CA 1
ATOM 693 C C . LEU A 1 89 ? 1.328 6.402 -6.164 1.00 89.38 89 LEU A C 1
ATOM 695 O O . LEU A 1 89 ? 1.787 6.442 -7.305 1.00 89.38 89 LEU A O 1
ATOM 699 N N . HIS A 1 90 ? 1.734 7.241 -5.207 1.00 88.19 90 HIS A N 1
ATOM 700 C CA . HIS A 1 90 ? 2.778 8.244 -5.423 1.00 88.19 90 HIS A CA 1
ATOM 701 C C . HIS A 1 90 ? 4.111 7.608 -5.830 1.00 88.19 90 HIS A C 1
ATOM 703 O O . HIS A 1 90 ? 4.742 8.077 -6.779 1.00 88.19 90 HIS A O 1
ATOM 709 N N . LEU A 1 91 ? 4.523 6.523 -5.167 1.00 88.25 91 LEU A N 1
ATOM 710 C CA . LEU A 1 91 ? 5.730 5.774 -5.529 1.00 88.25 91 LEU A CA 1
ATOM 711 C C . LEU A 1 91 ? 5.630 5.229 -6.957 1.00 88.25 91 LEU A C 1
ATOM 713 O O . LEU A 1 91 ? 6.523 5.444 -7.780 1.00 88.25 91 LEU A O 1
ATOM 717 N N . VAL A 1 92 ? 4.509 4.583 -7.274 1.00 85.31 92 VAL A N 1
ATOM 718 C CA . VAL A 1 92 ? 4.267 3.984 -8.588 1.00 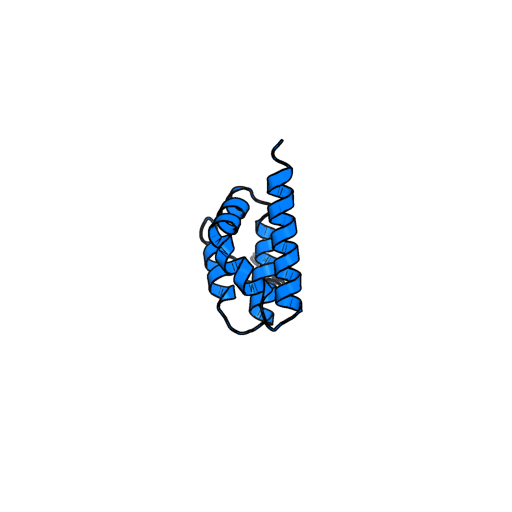85.31 92 VAL A CA 1
ATOM 719 C C . VAL A 1 92 ? 4.265 5.041 -9.703 1.00 85.31 92 VAL A C 1
ATOM 721 O O . VAL A 1 92 ? 4.885 4.853 -10.756 1.00 85.31 92 VAL A O 1
ATOM 724 N N . MET A 1 93 ? 3.616 6.184 -9.472 1.00 83.19 93 MET A N 1
ATOM 725 C CA . MET A 1 93 ? 3.574 7.302 -10.417 1.00 83.19 93 MET A CA 1
ATOM 726 C C . MET A 1 93 ? 4.945 7.958 -10.607 1.00 83.19 93 MET A C 1
ATOM 728 O O . MET A 1 93 ? 5.339 8.216 -11.745 1.00 83.19 93 MET A O 1
ATOM 732 N N . ASN A 1 94 ? 5.708 8.175 -9.533 1.00 79.94 94 ASN A N 1
ATOM 733 C CA . ASN A 1 94 ? 7.047 8.766 -9.619 1.00 79.94 94 ASN A CA 1
ATOM 734 C C . ASN A 1 94 ? 8.003 7.892 -10.442 1.00 79.94 94 ASN A C 1
ATOM 736 O O . ASN A 1 94 ? 8.743 8.406 -11.282 1.00 79.94 94 ASN A O 1
ATOM 740 N N . HIS A 1 95 ? 7.932 6.567 -10.288 1.00 71.06 95 HIS A N 1
ATOM 741 C CA . HIS A 1 95 ? 8.702 5.640 -11.122 1.00 71.06 95 HIS A CA 1
ATOM 742 C C . HIS A 1 95 ? 8.261 5.634 -12.596 1.00 71.06 95 HIS A C 1
ATOM 744 O O . HIS A 1 95 ? 9.070 5.362 -13.484 1.00 71.06 95 HIS A O 1
ATOM 750 N N . SER A 1 96 ? 6.994 5.948 -12.873 1.00 58.94 96 SER A N 1
ATOM 751 C CA . SER A 1 96 ? 6.465 6.048 -14.240 1.00 58.94 96 SER A CA 1
ATOM 752 C C . SER A 1 96 ? 6.975 7.302 -14.960 1.00 58.94 96 SER A C 1
ATOM 754 O O . SER A 1 96 ? 7.260 7.256 -16.154 1.00 58.94 96 SER A O 1
ATOM 756 N N . ILE A 1 97 ? 7.129 8.409 -14.226 1.00 55.12 97 ILE A N 1
ATOM 757 C CA . ILE A 1 97 ? 7.571 9.712 -14.750 1.00 55.12 97 ILE A CA 1
ATOM 758 C C . ILE A 1 97 ? 9.101 9.777 -14.910 1.00 55.12 97 ILE A C 1
ATOM 760 O O . ILE A 1 97 ? 9.590 10.442 -15.821 1.00 55.12 97 ILE A O 1
ATOM 764 N N . GLY A 1 98 ? 9.861 9.049 -14.083 1.00 50.72 98 GLY A N 1
ATOM 765 C CA . GLY A 1 98 ? 11.329 8.970 -14.156 1.00 50.72 98 GLY A CA 1
ATOM 766 C C . GLY A 1 98 ? 11.887 8.162 -15.335 1.00 50.72 98 GLY A C 1
ATOM 767 O O . GLY A 1 98 ? 13.099 8.031 -15.466 1.00 50.72 98 GLY A O 1
ATOM 768 N N . ARG A 1 99 ? 11.023 7.614 -16.197 1.00 50.62 99 ARG A N 1
ATOM 769 C CA . ARG A 1 99 ? 11.400 6.879 -17.410 1.00 50.62 99 ARG A CA 1
ATOM 770 C C . ARG A 1 99 ? 11.530 7.854 -18.598 1.00 50.62 99 ARG A C 1
ATOM 772 O O . ARG A 1 99 ? 10.789 7.744 -19.572 1.00 50.62 99 ARG A O 1
ATOM 779 N N . LYS A 1 100 ? 12.414 8.846 -18.476 1.00 41.41 100 LYS A N 1
ATOM 780 C CA . LYS A 1 100 ? 12.877 9.699 -19.584 1.00 41.41 100 LYS A CA 1
ATOM 781 C C . LYS A 1 100 ? 14.351 9.447 -19.840 1.00 41.41 100 LYS A C 1
ATOM 783 O O . LYS A 1 100 ? 15.086 9.309 -18.840 1.00 41.41 100 LYS A O 1
#

InterPro domains:
  IPR011989 Armadillo-like helical [G3DSA:1.25.10.10] (9-98)
  IPR016024 Armadillo-type fold [SSF48371] (25-95)
  IPR042856 Radial spoke protein 14 [PTHR15599] (3-99)

Organism: NCBI:txid48701

Sequence (100 aa):
GKHAQNNHRAPSVMDPNRAPVAFGRRAVPQLFEQLQVQDPAHKVRALTSLCDLVHEPERLYQTVTGGERLQVLLQDDDAAVRSKTCELLHLVMNHSIGRK

Secondary structure (DSSP, 8-state):
---------------TTS----SGGGHHHHHHHHTTSS-HHHHHHHHHHHHHHTTSHHHHHHHHHTHHHHHHHTT-S-HHHHHHHHHHHHHHHHHHHT--

Radius of gyration: 16.96 Å; chains: 1; bounding box: 55×39×40 Å